Protein AF-A0A7Y5VZL4-F1 (afdb_monomer_lite)

Radius of gyration: 21.19 Å; chains: 1; bounding box: 60×30×50 Å

Foldseek 3Di:
DDLPDQAQEFEAEPVRDTDAAPGPNRHFNDKDKDFDPFAPQADFDDDPPDPDTDDPDCPVRVSNGADPQFQDDDDGRGYGYDYDADPDSPDGHMDMDTHHSVNVVVVQCPDPVRVVVVVVVVVVVVVVVVVVCVVCVVVVVVVVD

Secondary structure (DSSP, 8-state):
--TT---SEEEE-TTSPEEPPSSTTS-EEEEEEE--SPPTT---PPPSSSSS-S-S-HHHHHHHHS-TTB----SS-EEEEPPPP-S-TTS---EEEEEEHHHHHHHHHH-HHHHHHHHHHHHHHHHHHHHHHHHHHHHHHHHH-

Structure (mmCIF, N/CA/C/O backbone):
data_AF-A0A7Y5VZL4-F1
#
_entry.id   AF-A0A7Y5VZL4-F1
#
loop_
_atom_site.group_PDB
_atom_site.id
_atom_site.type_symbol
_atom_site.label_atom_id
_atom_site.label_alt_id
_atom_site.label_comp_id
_atom_site.label_asym_id
_atom_site.label_entity_id
_atom_site.label_seq_id
_atom_site.pdbx_PDB_ins_code
_atom_site.Cartn_x
_atom_site.Cartn_y
_atom_site.Cartn_z
_atom_site.occupancy
_atom_site.B_iso_or_equiv
_atom_site.auth_seq_id
_atom_site.auth_comp_id
_atom_site.auth_asym_id
_atom_site.auth_atom_id
_atom_site.pdbx_PDB_model_num
ATOM 1 N N . MET A 1 1 ? -5.003 12.007 5.500 1.00 47.72 1 MET A N 1
ATOM 2 C CA . MET A 1 1 ? -5.576 10.681 5.801 1.00 47.72 1 MET A CA 1
ATOM 3 C C . MET A 1 1 ? -6.209 10.769 7.179 1.00 47.72 1 MET A C 1
ATOM 5 O O . MET A 1 1 ? -5.536 11.248 8.086 1.00 47.72 1 MET A O 1
ATOM 9 N N . ASN A 1 2 ? -7.500 10.463 7.311 1.00 50.09 2 ASN A N 1
ATOM 10 C CA . ASN A 1 2 ? -8.162 10.429 8.618 1.00 50.09 2 ASN A CA 1
ATOM 11 C C . ASN A 1 2 ? -7.984 9.024 9.218 1.00 50.09 2 ASN A C 1
ATOM 13 O O . ASN A 1 2 ? -7.735 8.074 8.482 1.00 50.09 2 ASN A O 1
ATOM 17 N N . TRP A 1 3 ? -8.113 8.884 10.535 1.00 51.72 3 TRP A N 1
ATOM 18 C CA . TRP A 1 3 ? -8.022 7.585 11.218 1.00 51.72 3 TRP A CA 1
ATOM 19 C C . TRP A 1 3 ? -9.159 6.617 10.837 1.00 51.72 3 TRP A C 1
ATOM 21 O O . TRP A 1 3 ? -9.045 5.426 11.089 1.00 51.72 3 TRP A O 1
ATOM 31 N N . ASP A 1 4 ? -10.213 7.139 10.204 1.00 57.59 4 ASP A N 1
ATOM 32 C CA . ASP A 1 4 ? -11.385 6.424 9.680 1.00 57.59 4 ASP A CA 1
ATOM 33 C C . ASP A 1 4 ? -11.386 6.379 8.135 1.00 57.59 4 ASP A C 1
ATOM 35 O O . ASP A 1 4 ? -12.421 6.458 7.481 1.00 57.59 4 ASP A O 1
ATOM 39 N N . SER A 1 5 ? -10.206 6.405 7.504 1.00 62.94 5 SER A N 1
ATOM 40 C CA . SER A 1 5 ? -10.103 6.267 6.047 1.00 62.94 5 SER A CA 1
ATOM 41 C C . SER A 1 5 ? -10.056 4.774 5.673 1.00 62.94 5 SER A C 1
ATOM 43 O O . SER A 1 5 ? -9.081 4.128 6.059 1.00 62.94 5 SER A O 1
ATOM 45 N N . PRO A 1 6 ? -11.046 4.242 4.923 1.00 65.19 6 PRO A N 1
ATOM 46 C CA . PRO A 1 6 ? -11.209 2.811 4.610 1.00 65.19 6 PRO A CA 1
ATOM 47 C C . PRO A 1 6 ? -10.161 2.249 3.619 1.00 65.19 6 PRO A C 1
ATOM 49 O O . PRO A 1 6 ? -10.476 1.550 2.672 1.00 65.19 6 PRO A O 1
ATOM 52 N N . GLY A 1 7 ? -8.884 2.622 3.727 1.00 75.88 7 GLY A N 1
ATOM 53 C CA . GLY A 1 7 ? -7.949 2.416 2.618 1.00 75.88 7 GLY A CA 1
ATOM 54 C C . GLY A 1 7 ? -8.387 3.158 1.347 1.00 75.88 7 GLY A C 1
ATOM 55 O O . GLY A 1 7 ? -9.406 3.849 1.298 1.00 75.88 7 GLY A O 1
ATOM 56 N N . GLN A 1 8 ? -7.562 3.091 0.310 1.00 86.88 8 GLN A N 1
ATOM 57 C CA . GLN A 1 8 ? -7.904 3.662 -0.999 1.00 86.88 8 GLN A CA 1
ATOM 58 C C . GLN A 1 8 ? -7.535 2.724 -2.148 1.00 86.88 8 GLN A C 1
ATOM 60 O O . GLN A 1 8 ? -7.989 2.925 -3.273 1.00 86.88 8 GLN A O 1
ATOM 65 N N . PHE A 1 9 ? -6.733 1.693 -1.883 1.00 90.44 9 PHE A N 1
ATOM 66 C CA . PHE A 1 9 ? -6.213 0.812 -2.913 1.00 90.44 9 PHE A CA 1
ATOM 67 C C . PHE A 1 9 ? -6.919 -0.542 -2.883 1.00 90.44 9 PHE A C 1
ATOM 69 O O . PHE A 1 9 ? -6.780 -1.305 -1.925 1.00 90.44 9 PHE A O 1
ATOM 76 N N . GLY A 1 10 ? -7.646 -0.840 -3.958 1.00 92.69 10 GLY A N 1
ATOM 77 C CA . GLY A 1 10 ? -8.163 -2.175 -4.234 1.00 92.69 10 GLY A CA 1
ATOM 78 C C . GLY A 1 10 ? -7.082 -2.991 -4.931 1.00 92.69 10 GLY A C 1
ATOM 79 O O . GLY A 1 10 ? -6.597 -2.595 -5.991 1.00 92.69 10 GLY A O 1
ATOM 80 N N . LEU A 1 11 ? -6.672 -4.106 -4.335 1.00 92.69 11 LEU A N 1
ATOM 81 C CA . LEU A 1 11 ? -5.615 -4.950 -4.887 1.00 92.69 11 LEU A CA 1
ATOM 82 C C . LEU A 1 11 ? -6.231 -6.108 -5.663 1.00 92.69 11 LEU A C 1
ATOM 84 O O . LEU A 1 11 ? -7.130 -6.782 -5.159 1.00 92.69 11 LEU A O 1
ATOM 88 N N . LEU A 1 12 ? -5.733 -6.347 -6.872 1.00 92.75 12 LEU A N 1
ATOM 89 C CA . LEU A 1 12 ? -6.189 -7.417 -7.753 1.00 92.75 12 LEU A CA 1
ATOM 90 C C . LEU A 1 12 ? -5.008 -8.287 -8.182 1.00 92.75 12 LEU A C 1
ATOM 92 O O . LEU A 1 12 ? -3.900 -7.789 -8.380 1.00 92.75 12 LEU A O 1
ATOM 96 N N . ASP A 1 13 ? -5.251 -9.580 -8.358 1.00 90.00 13 ASP A N 1
ATOM 97 C CA . ASP A 1 13 ? -4.346 -10.462 -9.089 1.00 90.00 13 ASP A CA 1
ATOM 98 C C . ASP A 1 13 ? -4.559 -10.334 -10.616 1.00 90.00 13 ASP A C 1
ATOM 100 O O . ASP A 1 13 ? -5.517 -9.690 -11.056 1.00 90.00 13 ASP A O 1
ATOM 104 N N . PRO A 1 14 ? -3.716 -10.962 -11.460 1.00 86.81 14 PRO A N 1
ATOM 105 C CA . PRO A 1 14 ? -3.848 -10.856 -12.916 1.00 86.81 14 PRO A CA 1
ATOM 106 C C . PRO A 1 14 ? -5.144 -11.456 -13.486 1.00 86.81 14 PRO A C 1
ATOM 108 O O . PRO A 1 14 ? -5.487 -11.193 -14.635 1.00 86.81 14 PRO A O 1
ATOM 111 N N . ALA A 1 15 ? -5.867 -12.269 -12.709 1.00 90.00 15 ALA A N 1
ATOM 112 C CA . ALA A 1 15 ? -7.174 -12.810 -13.075 1.00 90.00 15 ALA A CA 1
ATOM 113 C C . ALA A 1 15 ? -8.336 -11.901 -12.623 1.00 90.00 15 ALA A C 1
ATOM 115 O O . ALA A 1 15 ? -9.499 -12.270 -12.792 1.00 90.00 15 ALA A O 1
ATOM 116 N N . GLY A 1 16 ? -8.041 -10.733 -12.040 1.00 89.69 16 GLY A N 1
ATOM 117 C CA . GLY A 1 16 ? -9.027 -9.791 -11.512 1.00 89.69 16 GLY A CA 1
ATOM 118 C C . GLY A 1 16 ? -9.610 -10.202 -10.158 1.00 89.69 16 GLY A C 1
ATOM 119 O O . GLY A 1 16 ? -10.637 -9.663 -9.747 1.00 89.69 16 GLY A O 1
ATOM 120 N N . ARG A 1 17 ? -9.003 -11.164 -9.451 1.00 93.19 17 ARG A N 1
ATOM 121 C CA . ARG A 1 17 ? -9.452 -11.563 -8.110 1.00 93.19 17 ARG A CA 1
ATOM 122 C C . ARG A 1 17 ? -8.872 -10.621 -7.068 1.00 93.19 17 ARG A C 1
ATOM 124 O O . ARG A 1 17 ? -7.691 -10.292 -7.117 1.00 93.19 17 ARG A O 1
ATOM 131 N N . SER A 1 18 ? -9.689 -10.242 -6.092 1.00 93.00 18 SER A N 1
ATOM 132 C CA . SER A 1 18 ? -9.249 -9.364 -5.011 1.00 93.00 18 SER A CA 1
ATOM 133 C C . SER A 1 18 ? -8.198 -10.029 -4.118 1.00 93.00 18 SER A C 1
ATOM 135 O O . SER A 1 18 ? -8.386 -11.148 -3.636 1.00 93.00 18 SER A O 1
ATOM 137 N N . LEU A 1 19 ? -7.112 -9.300 -3.870 1.00 93.19 19 LEU A N 1
ATOM 138 C CA . LEU A 1 19 ? -6.127 -9.576 -2.832 1.00 93.19 19 LEU A CA 1
ATOM 139 C C . LEU A 1 19 ? -6.501 -8.751 -1.596 1.00 93.19 19 LEU A C 1
ATOM 141 O O . LEU A 1 19 ? -6.726 -7.547 -1.692 1.00 93.19 19 LEU A O 1
ATOM 145 N N . GLN A 1 20 ? -6.598 -9.401 -0.439 1.00 94.12 20 GLN A N 1
ATOM 146 C CA . GLN A 1 20 ? -7.085 -8.762 0.783 1.00 94.12 20 GLN A CA 1
ATOM 147 C C . GLN A 1 20 ? -5.933 -8.124 1.565 1.00 94.12 20 GLN A C 1
ATOM 149 O O . GLN A 1 20 ? -4.954 -8.793 1.908 1.00 94.12 20 GLN A O 1
ATOM 154 N N . ALA A 1 21 ? -6.058 -6.834 1.867 1.00 93.62 21 ALA A N 1
ATOM 155 C CA . ALA A 1 21 ? -5.223 -6.169 2.861 1.00 93.62 21 ALA A CA 1
ATOM 156 C C . ALA A 1 21 ? -5.747 -6.427 4.284 1.00 93.62 21 ALA A C 1
ATOM 158 O O . ALA A 1 21 ? -6.908 -6.793 4.467 1.00 93.62 21 ALA A O 1
ATOM 159 N N . ALA A 1 22 ? -4.902 -6.209 5.296 1.00 92.50 22 ALA A N 1
ATOM 160 C CA . ALA A 1 22 ? -5.311 -6.243 6.700 1.00 92.50 22 ALA A CA 1
ATOM 161 C C . ALA A 1 22 ? -6.175 -5.007 7.030 1.00 92.50 22 ALA A C 1
ATOM 163 O O . ALA A 1 22 ? -5.679 -3.966 7.470 1.00 92.50 22 ALA A O 1
ATOM 164 N N . SER A 1 23 ? -7.456 -5.088 6.682 1.00 90.06 23 SER A N 1
ATOM 165 C CA . SER A 1 23 ? -8.461 -4.044 6.868 1.00 90.06 23 SER A CA 1
ATOM 166 C C . SER A 1 23 ? -9.859 -4.662 6.858 1.00 90.06 23 SER A C 1
ATOM 168 O O . SER A 1 23 ? -10.094 -5.662 6.177 1.00 90.06 23 SER A O 1
ATOM 170 N N . GLY A 1 24 ? -10.819 -4.033 7.541 1.00 86.69 24 GLY A N 1
ATOM 171 C CA . GLY A 1 24 ? -12.219 -4.477 7.559 1.00 86.69 24 GLY A CA 1
ATOM 172 C C . GLY A 1 24 ? -12.930 -4.427 6.197 1.00 86.69 24 GLY A C 1
ATOM 173 O O . GLY A 1 24 ? -13.911 -5.137 5.993 1.00 86.69 24 GLY A O 1
ATOM 174 N N . ASP A 1 25 ? -12.432 -3.619 5.263 1.00 88.38 25 ASP A N 1
ATOM 175 C CA . ASP A 1 25 ? -12.907 -3.495 3.874 1.00 88.38 25 ASP A CA 1
ATOM 176 C C . ASP A 1 25 ? -12.004 -4.210 2.851 1.00 88.38 25 ASP A C 1
ATOM 178 O O . ASP A 1 25 ? -12.280 -4.173 1.651 1.00 88.38 25 ASP A O 1
ATOM 182 N N . GLY A 1 26 ? -10.920 -4.847 3.306 1.00 92.31 26 GLY A N 1
ATOM 183 C CA . GLY A 1 26 ? -9.941 -5.514 2.448 1.00 92.31 26 GLY A CA 1
ATOM 184 C C . G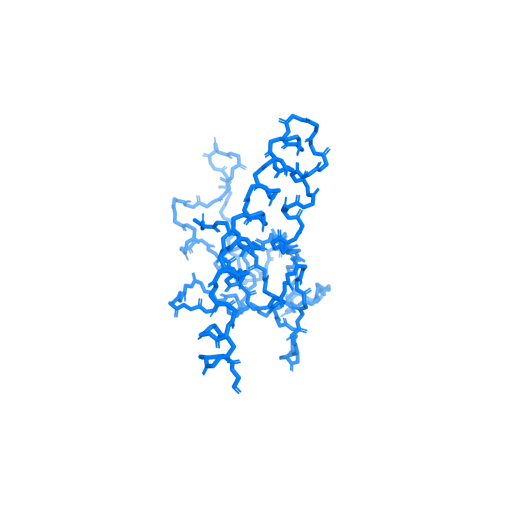LY A 1 26 ? -9.045 -4.580 1.625 1.00 92.31 26 GLY A C 1
ATOM 185 O O . GLY A 1 26 ? -8.243 -5.077 0.831 1.00 92.31 26 GLY A O 1
ATOM 186 N N . MET A 1 27 ? -9.142 -3.255 1.794 1.00 93.06 27 MET A N 1
ATOM 187 C CA . MET A 1 27 ? -8.377 -2.268 1.029 1.00 93.06 27 MET A CA 1
ATOM 188 C C . MET A 1 27 ? -7.057 -1.890 1.705 1.00 93.06 27 MET A C 1
ATOM 190 O O . MET A 1 27 ? -6.939 -1.808 2.929 1.00 93.06 27 MET A O 1
ATOM 194 N N . ALA A 1 28 ? -6.040 -1.615 0.888 1.00 92.81 28 ALA A N 1
ATOM 195 C CA . ALA A 1 28 ? -4.760 -1.121 1.374 1.00 92.81 28 ALA A CA 1
ATOM 196 C C . ALA A 1 28 ? -4.773 0.408 1.528 1.00 92.81 28 ALA A C 1
ATOM 198 O O . ALA A 1 28 ? -5.407 1.140 0.757 1.00 92.81 28 ALA A O 1
ATOM 199 N N . VAL A 1 29 ? -4.026 0.901 2.518 1.00 91.50 29 VAL A N 1
ATOM 200 C CA . VAL A 1 29 ? -3.769 2.338 2.727 1.00 91.50 29 VAL A CA 1
ATOM 201 C C . VAL A 1 29 ? -2.481 2.793 2.048 1.00 91.50 29 VAL A C 1
ATOM 203 O O . VAL A 1 29 ? -2.319 3.976 1.762 1.00 91.50 29 VAL A O 1
ATOM 206 N N . ALA A 1 30 ? -1.566 1.859 1.781 1.00 90.44 30 ALA A N 1
ATOM 207 C CA . ALA A 1 30 ? -0.329 2.111 1.060 1.00 90.44 30 ALA A CA 1
ATOM 208 C C . ALA A 1 30 ? 0.147 0.850 0.333 1.00 90.44 30 ALA A C 1
ATOM 210 O O . ALA A 1 30 ? -0.098 -0.275 0.774 1.00 90.44 30 ALA A O 1
ATOM 211 N N . ILE A 1 31 ? 0.877 1.063 -0.759 1.00 89.88 31 ILE A N 1
ATOM 212 C CA . ILE A 1 31 ? 1.572 0.022 -1.515 1.00 89.88 31 ILE A CA 1
ATOM 213 C C . ILE A 1 31 ? 3.022 0.458 -1.665 1.00 89.88 31 ILE A C 1
ATOM 215 O O . ILE A 1 31 ? 3.303 1.618 -1.971 1.00 89.88 31 ILE A O 1
ATOM 219 N N . VAL A 1 32 ? 3.938 -0.474 -1.439 1.00 90.56 32 VAL A N 1
ATOM 220 C CA . VAL A 1 32 ? 5.372 -0.284 -1.626 1.00 90.56 32 VAL A CA 1
ATOM 221 C C . VAL A 1 32 ? 5.808 -1.166 -2.783 1.00 90.56 32 VAL A C 1
ATOM 223 O O . VAL A 1 32 ? 5.690 -2.388 -2.711 1.00 90.56 32 VAL A O 1
ATOM 226 N N . PHE A 1 33 ? 6.325 -0.536 -3.833 1.00 88.69 33 PHE A N 1
ATOM 227 C CA . PHE A 1 33 ? 6.883 -1.222 -4.991 1.00 88.69 33 PHE A CA 1
ATOM 228 C C . PHE A 1 33 ? 8.404 -1.335 -4.865 1.00 88.69 33 PHE A C 1
ATOM 230 O O . PHE A 1 33 ? 9.075 -0.389 -4.450 1.00 88.69 33 PHE A O 1
ATOM 237 N N . SER A 1 34 ? 8.942 -2.483 -5.261 1.00 88.38 34 SER A N 1
ATOM 238 C CA . SER A 1 34 ? 10.362 -2.704 -5.508 1.00 88.38 34 SER A CA 1
ATOM 239 C C . SER A 1 34 ? 10.529 -2.977 -7.000 1.00 88.38 34 SER A C 1
ATOM 241 O O . SER A 1 34 ? 10.241 -4.098 -7.431 1.00 88.38 34 SER A O 1
ATOM 243 N N . PRO A 1 35 ? 10.988 -1.980 -7.776 1.00 87.00 35 PRO A N 1
ATOM 244 C CA . PRO A 1 35 ? 11.189 -2.148 -9.202 1.00 87.00 35 PRO A CA 1
ATOM 245 C C . PRO A 1 35 ? 12.156 -3.285 -9.527 1.00 87.00 35 PRO A C 1
ATOM 247 O O . PRO A 1 35 ? 13.225 -3.381 -8.910 1.00 87.00 35 PRO A O 1
ATOM 250 N N . GLY A 1 36 ? 11.822 -4.097 -10.526 1.00 84.06 36 GLY A N 1
ATOM 251 C CA . GLY A 1 36 ? 12.744 -5.076 -11.096 1.00 84.06 36 GLY A CA 1
ATOM 252 C C . GLY A 1 36 ? 13.862 -4.423 -11.928 1.00 84.06 36 GLY A C 1
ATOM 253 O O . GLY A 1 36 ? 13.967 -3.184 -12.007 1.00 84.06 36 GLY A O 1
ATOM 254 N N . PRO A 1 37 ? 14.734 -5.227 -12.569 1.00 85.56 37 PRO A N 1
ATOM 255 C CA . PRO A 1 37 ? 15.629 -4.741 -13.618 1.00 85.56 37 PRO A CA 1
ATOM 256 C C . PRO A 1 37 ? 14.862 -3.951 -14.695 1.00 85.56 37 PRO A C 1
ATOM 258 O O . PRO A 1 37 ? 13.724 -4.307 -15.007 1.00 85.56 37 PRO A O 1
ATOM 261 N N . PRO A 1 38 ? 15.451 -2.881 -15.263 1.00 86.00 38 PRO A N 1
ATOM 262 C CA . PRO A 1 38 ? 14.765 -2.066 -16.257 1.00 86.00 38 PRO A CA 1
ATOM 263 C C . PRO A 1 38 ? 14.422 -2.888 -17.500 1.00 86.00 38 PRO A C 1
ATOM 265 O O . PRO A 1 38 ? 15.289 -3.537 -18.084 1.00 86.00 38 PRO A O 1
ATOM 268 N N . ARG A 1 39 ? 13.159 -2.813 -17.917 1.00 84.81 39 ARG A N 1
ATOM 269 C CA . ARG A 1 39 ? 12.673 -3.415 -19.165 1.00 84.81 39 ARG A CA 1
ATOM 270 C C . ARG A 1 39 ? 13.086 -2.585 -20.381 1.00 84.81 39 ARG A C 1
ATOM 272 O O . ARG A 1 39 ? 13.450 -1.420 -20.252 1.00 84.81 39 ARG A O 1
ATOM 279 N N . SER A 1 40 ? 12.963 -3.150 -21.581 1.00 83.81 40 SER A N 1
ATOM 280 C CA . SER A 1 40 ? 13.319 -2.478 -22.845 1.00 83.81 40 SER A CA 1
ATOM 281 C C . SER A 1 40 ? 12.629 -1.115 -23.043 1.00 83.81 40 SER A C 1
ATOM 283 O O . SER A 1 40 ? 13.219 -0.199 -23.614 1.00 83.81 40 SER A O 1
ATOM 285 N N . SER A 1 41 ? 11.408 -0.947 -22.524 1.00 82.19 41 SER A N 1
ATOM 286 C CA . SER A 1 41 ? 10.651 0.312 -22.550 1.00 82.19 41 SER A CA 1
ATOM 287 C C . SER A 1 41 ? 11.014 1.298 -21.429 1.00 82.19 41 SER A C 1
ATOM 289 O O . SER A 1 41 ? 10.547 2.437 -21.439 1.00 82.19 41 SER A O 1
ATOM 291 N N . GLN A 1 42 ? 11.813 0.881 -20.444 1.00 87.88 42 GLN A N 1
ATOM 292 C CA . GLN A 1 42 ? 12.147 1.649 -19.248 1.00 87.88 42 GLN A CA 1
ATOM 293 C C . GLN A 1 42 ? 13.569 2.215 -19.339 1.00 87.88 42 GLN A C 1
ATOM 295 O O . GLN A 1 42 ? 14.565 1.509 -19.205 1.00 87.88 42 GLN A O 1
ATOM 300 N N . ILE A 1 43 ? 13.671 3.532 -19.506 1.00 86.50 43 ILE A N 1
ATOM 301 C CA . ILE A 1 43 ? 14.949 4.250 -19.497 1.00 86.50 43 ILE A CA 1
ATOM 302 C C . ILE A 1 43 ? 15.113 4.935 -18.143 1.00 86.50 43 ILE A C 1
ATOM 304 O O . ILE A 1 43 ? 14.427 5.913 -17.863 1.00 86.50 43 ILE A O 1
ATOM 308 N N . ARG A 1 44 ? 16.041 4.446 -17.315 1.00 84.44 44 ARG A N 1
ATOM 309 C CA . ARG A 1 44 ? 16.367 5.034 -16.006 1.00 84.44 44 ARG A CA 1
ATOM 310 C C . ARG A 1 44 ? 17.608 5.931 -16.147 1.00 84.44 44 ARG A C 1
ATOM 312 O O . ARG A 1 44 ? 18.701 5.397 -16.348 1.00 84.44 44 ARG A O 1
ATOM 319 N N . PRO A 1 45 ? 17.479 7.274 -16.102 1.00 71.12 45 PRO A N 1
ATOM 320 C CA . PRO A 1 45 ? 18.617 8.169 -16.289 1.00 71.12 45 PRO A CA 1
ATOM 321 C C . PRO A 1 45 ? 19.663 7.967 -15.184 1.00 71.12 45 PRO A C 1
ATOM 323 O O . PRO A 1 45 ? 19.283 7.811 -14.025 1.00 71.12 45 PRO A O 1
ATOM 326 N N . PRO A 1 46 ? 20.970 8.012 -15.492 1.00 65.94 46 PRO A N 1
ATOM 327 C CA . PRO A 1 46 ? 22.009 7.919 -14.471 1.00 65.94 46 PRO A CA 1
ATOM 328 C C . PRO A 1 46 ? 21.934 9.107 -13.500 1.00 65.94 46 PRO A C 1
ATOM 330 O O . PRO A 1 46 ? 21.656 10.239 -13.909 1.00 65.94 46 PRO A O 1
ATOM 333 N N . THR A 1 47 ? 22.219 8.871 -12.216 1.00 65.62 47 THR A N 1
ATOM 334 C CA . THR A 1 47 ? 22.252 9.934 -11.205 1.00 65.62 47 THR A CA 1
ATOM 335 C C . THR A 1 47 ? 23.352 10.949 -11.526 1.00 65.62 47 THR A C 1
ATOM 337 O O . THR A 1 47 ? 24.528 10.609 -11.652 1.00 65.62 47 THR A O 1
ATOM 340 N N . ARG A 1 48 ? 22.996 12.235 -11.633 1.00 59.88 48 ARG A N 1
ATOM 341 C CA . ARG A 1 48 ? 23.970 13.337 -11.699 1.00 59.88 48 ARG A CA 1
ATOM 342 C C . ARG A 1 48 ? 24.072 13.999 -10.327 1.00 59.88 48 ARG A C 1
ATOM 344 O O . ARG A 1 48 ? 23.475 15.041 -10.093 1.00 59.88 48 ARG A O 1
ATOM 351 N N . GLY A 1 49 ? 24.811 13.372 -9.412 1.00 65.69 49 GLY A N 1
ATOM 352 C CA . GLY A 1 49 ? 25.122 13.954 -8.097 1.00 65.69 49 GLY A CA 1
ATOM 353 C C . GLY A 1 49 ? 24.021 13.852 -7.033 1.00 65.69 49 GLY A C 1
ATOM 354 O O . GLY A 1 49 ? 24.185 14.412 -5.953 1.00 65.69 49 GLY A O 1
ATOM 355 N N . THR A 1 50 ? 22.932 13.127 -7.297 1.00 66.62 50 THR A N 1
ATOM 356 C CA . THR A 1 50 ? 21.871 12.802 -6.327 1.00 66.62 50 THR A CA 1
ATOM 357 C C . THR A 1 50 ? 21.869 11.308 -6.004 1.00 66.62 50 THR A C 1
ATOM 359 O O . THR A 1 50 ? 22.329 10.492 -6.799 1.00 66.62 50 THR A O 1
ATOM 362 N N . SER A 1 51 ? 21.345 10.926 -4.838 1.00 69.62 51 SER A N 1
ATOM 363 C CA . SER A 1 51 ? 21.208 9.509 -4.456 1.00 69.62 51 SER A CA 1
ATOM 364 C C . SER A 1 51 ? 20.058 8.794 -5.176 1.00 69.62 51 SER A C 1
ATOM 366 O O . SER A 1 51 ? 20.054 7.569 -5.231 1.00 69.62 51 SER A O 1
ATOM 368 N N . CYS A 1 52 ? 19.109 9.547 -5.740 1.00 69.56 52 CYS A N 1
ATOM 369 C CA . CYS A 1 52 ? 17.945 9.021 -6.450 1.00 69.56 52 CYS A CA 1
ATOM 370 C C . CYS A 1 52 ? 17.934 9.513 -7.901 1.00 69.56 52 CYS A C 1
ATOM 372 O O . CYS A 1 52 ? 18.238 10.681 -8.167 1.00 69.56 52 CYS A O 1
ATOM 374 N N . THR A 1 53 ? 17.587 8.620 -8.826 1.00 76.56 53 THR A N 1
ATOM 375 C CA . THR A 1 53 ? 17.305 8.923 -10.233 1.00 76.56 53 THR A CA 1
ATOM 376 C C . THR A 1 53 ? 15.850 9.392 -10.386 1.00 76.56 53 THR A C 1
ATOM 378 O O . THR A 1 53 ? 14.999 9.006 -9.587 1.00 76.56 53 THR A O 1
ATOM 381 N N . GLY A 1 54 ? 15.552 10.192 -11.415 1.00 76.75 54 GLY A N 1
ATOM 382 C CA . GLY A 1 54 ? 14.219 10.771 -11.647 1.00 76.75 54 GLY A CA 1
ATOM 383 C C . GLY A 1 54 ? 14.208 12.300 -11.596 1.00 76.75 54 GLY A C 1
ATOM 384 O O . GLY A 1 54 ? 15.217 12.935 -11.282 1.00 76.75 54 GLY A O 1
ATOM 385 N N . SER A 1 55 ? 13.073 12.873 -11.970 1.00 79.38 55 SER A N 1
ATOM 386 C CA . SER A 1 55 ? 12.743 14.294 -11.909 1.00 79.38 55 SER A CA 1
ATOM 387 C C . SER A 1 55 ? 12.026 14.646 -10.594 1.00 79.38 55 SER A C 1
ATOM 389 O O . SER A 1 55 ? 11.899 13.827 -9.684 1.00 79.38 55 SER A O 1
ATOM 391 N N . ASP A 1 56 ? 11.548 15.882 -10.479 1.00 82.25 56 ASP A N 1
ATOM 392 C CA . ASP A 1 56 ? 10.661 16.336 -9.404 1.00 82.25 56 ASP A CA 1
ATOM 393 C C . ASP A 1 56 ? 9.191 15.905 -9.603 1.00 82.25 56 ASP A C 1
ATOM 395 O O . ASP A 1 56 ? 8.343 16.180 -8.751 1.00 82.25 56 ASP A O 1
ATOM 399 N N . SER A 1 57 ? 8.879 15.194 -10.694 1.00 82.75 57 SER A N 1
ATOM 400 C CA . SER A 1 57 ? 7.537 14.724 -11.033 1.00 82.75 57 SER A CA 1
ATOM 401 C C . SER A 1 57 ? 7.447 13.198 -11.064 1.00 82.75 57 SER A C 1
ATOM 403 O O . SER A 1 57 ? 7.642 12.553 -12.095 1.00 82.75 57 SER A O 1
ATOM 405 N N . ALA A 1 58 ? 7.012 12.610 -9.945 1.00 78.81 58 ALA A N 1
ATOM 406 C CA . ALA A 1 58 ? 6.774 11.167 -9.849 1.00 78.81 58 ALA A CA 1
ATOM 407 C C . ALA A 1 58 ? 5.809 10.646 -10.931 1.00 78.81 58 ALA A C 1
ATOM 409 O O . ALA A 1 58 ? 5.983 9.543 -11.443 1.00 78.81 58 ALA A O 1
ATOM 410 N N . ALA A 1 59 ? 4.806 11.446 -11.310 1.00 80.75 59 ALA A N 1
ATOM 411 C CA . ALA A 1 59 ? 3.853 11.079 -12.353 1.00 80.75 59 ALA A CA 1
ATOM 412 C C . ALA A 1 59 ? 4.507 10.976 -13.742 1.00 80.75 59 ALA A C 1
ATOM 414 O O . ALA A 1 59 ? 4.128 10.100 -14.519 1.00 80.75 59 ALA A O 1
ATOM 415 N N . ALA A 1 60 ? 5.480 11.843 -14.045 1.00 82.56 60 ALA A N 1
ATOM 416 C CA . ALA A 1 60 ? 6.237 11.787 -15.294 1.00 82.56 60 ALA A CA 1
ATOM 417 C C . ALA A 1 60 ? 7.227 10.613 -15.296 1.00 82.56 60 ALA A C 1
ATOM 419 O O . ALA A 1 60 ? 7.396 9.943 -16.313 1.00 82.56 60 ALA A O 1
ATOM 420 N N . ASP A 1 61 ? 7.829 10.324 -14.143 1.00 84.12 61 ASP A N 1
ATOM 421 C CA . ASP A 1 61 ? 8.870 9.307 -14.037 1.00 84.12 61 ASP A CA 1
ATOM 422 C C . ASP A 1 61 ? 8.342 7.880 -13.924 1.00 84.12 61 ASP A C 1
ATOM 424 O O . ASP A 1 61 ? 9.054 6.946 -14.278 1.00 84.12 61 ASP A O 1
ATOM 428 N N . LEU A 1 62 ? 7.105 7.682 -13.458 1.00 84.56 62 LEU A N 1
ATOM 429 C CA . LEU A 1 62 ? 6.603 6.365 -13.053 1.00 84.56 62 LEU A CA 1
ATOM 430 C C . LEU A 1 62 ? 6.804 5.280 -14.121 1.00 84.56 62 LEU A C 1
ATOM 432 O O . LEU A 1 62 ? 7.221 4.175 -13.800 1.00 84.56 62 LEU A O 1
ATOM 436 N N . SER A 1 63 ? 6.554 5.603 -15.395 1.00 86.81 63 SER A N 1
ATOM 437 C CA . SER A 1 63 ? 6.691 4.650 -16.510 1.00 86.81 63 SER A CA 1
ATOM 438 C C . SER A 1 63 ? 8.132 4.215 -16.804 1.00 86.81 63 SER A C 1
ATOM 440 O O . SER A 1 63 ? 8.341 3.206 -17.470 1.00 86.81 63 SER A O 1
ATOM 442 N N . HIS A 1 64 ? 9.125 4.950 -16.298 1.00 87.62 64 HIS A N 1
ATOM 443 C CA . HIS A 1 64 ? 10.539 4.595 -16.389 1.00 87.62 64 HIS A CA 1
ATOM 444 C C . HIS A 1 64 ? 10.982 3.627 -15.282 1.00 87.62 64 HIS A C 1
ATOM 446 O O . HIS A 1 64 ? 12.047 3.016 -15.396 1.00 87.62 64 HIS A O 1
ATOM 452 N N . TYR A 1 65 ? 10.186 3.481 -14.219 1.00 87.25 65 TYR A N 1
ATOM 453 C CA . TYR A 1 65 ? 10.535 2.665 -13.056 1.00 87.25 65 TYR A CA 1
ATOM 454 C C . TYR A 1 65 ? 9.596 1.492 -12.838 1.00 87.25 65 TYR A C 1
ATOM 456 O O . TYR A 1 65 ? 10.096 0.435 -12.483 1.00 87.25 65 TYR A O 1
ATOM 464 N N . LEU A 1 66 ? 8.291 1.670 -13.050 1.00 87.75 66 LEU A N 1
ATOM 465 C CA . LEU A 1 66 ? 7.290 0.651 -12.767 1.00 87.75 66 LEU A CA 1
ATOM 466 C C . LEU A 1 66 ? 6.704 0.021 -14.029 1.00 87.75 66 LEU A C 1
ATOM 468 O O . LEU A 1 66 ? 6.629 0.646 -15.095 1.00 87.75 66 LEU A O 1
ATOM 472 N N . ASP A 1 67 ? 6.254 -1.214 -13.878 1.00 86.06 67 ASP A N 1
ATOM 473 C CA . ASP A 1 67 ? 5.479 -1.951 -14.856 1.00 86.06 67 ASP A CA 1
ATOM 474 C C . ASP A 1 67 ? 4.144 -1.248 -15.181 1.00 86.06 67 ASP A C 1
ATOM 476 O O . ASP A 1 67 ? 3.584 -0.477 -14.386 1.00 86.06 67 ASP A O 1
ATOM 480 N N . PRO A 1 68 ? 3.599 -1.458 -16.392 1.00 77.75 68 PRO A N 1
ATOM 481 C CA . PRO A 1 68 ? 2.276 -0.956 -16.739 1.00 77.75 68 PRO A CA 1
ATOM 482 C C . PRO A 1 68 ? 1.183 -1.657 -15.911 1.00 77.75 68 PRO A C 1
ATOM 484 O O . PRO A 1 68 ? 1.332 -2.800 -15.495 1.00 77.75 68 PRO A O 1
ATOM 487 N N . GLY A 1 69 ? 0.038 -0.990 -15.727 1.00 72.62 69 GLY A N 1
ATOM 488 C CA . GLY A 1 69 ? -1.119 -1.562 -15.015 1.00 72.62 69 GLY A CA 1
ATOM 489 C C . GLY A 1 69 ? -1.350 -1.018 -13.602 1.00 72.62 69 GLY A C 1
ATOM 490 O O . GLY A 1 69 ? -2.303 -1.419 -12.938 1.00 72.62 69 GLY A O 1
ATOM 491 N N . HIS A 1 70 ? -0.537 -0.062 -13.152 1.00 76.50 70 HIS A N 1
ATOM 492 C CA . HIS A 1 70 ? -0.783 0.674 -11.913 1.00 76.50 70 HIS A CA 1
ATOM 493 C C . HIS A 1 70 ? -1.579 1.955 -12.205 1.00 76.50 70 HIS A C 1
ATOM 495 O O . HIS A 1 70 ? -1.090 2.860 -12.891 1.00 76.50 70 HIS A O 1
ATOM 501 N N . ALA A 1 71 ? -2.822 2.031 -11.717 1.00 68.94 71 ALA A N 1
ATOM 502 C CA . ALA A 1 71 ? -3.642 3.233 -11.823 1.00 68.94 71 ALA A CA 1
ATOM 503 C C . ALA A 1 71 ? -2.988 4.396 -11.055 1.00 68.94 71 ALA A C 1
ATOM 505 O O . ALA A 1 71 ? -2.543 4.246 -9.920 1.00 68.94 71 ALA A O 1
ATOM 506 N N . ARG A 1 72 ? -2.890 5.562 -11.707 1.00 65.56 72 ARG A N 1
ATOM 507 C CA . ARG A 1 72 ? -1.985 6.655 -11.291 1.00 65.56 72 ARG A CA 1
ATOM 508 C C . ARG A 1 72 ? -2.673 7.776 -10.512 1.00 65.56 72 ARG A C 1
ATOM 510 O O . ARG A 1 72 ? -2.007 8.530 -9.814 1.00 65.56 72 ARG A O 1
ATOM 517 N N . ALA A 1 73 ? -3.988 7.900 -10.662 1.00 65.75 73 ALA A N 1
ATOM 518 C CA . ALA A 1 73 ? -4.837 8.854 -9.960 1.00 65.75 73 ALA A CA 1
ATOM 519 C C . ALA A 1 73 ? -6.310 8.491 -10.193 1.00 65.75 73 ALA A C 1
ATOM 521 O O . ALA A 1 73 ? -6.656 7.940 -11.238 1.00 65.75 73 ALA A O 1
ATOM 522 N N . GLY A 1 74 ? -7.177 8.847 -9.248 1.00 64.06 74 GLY A N 1
ATOM 523 C CA . GLY A 1 74 ? -8.621 8.690 -9.377 1.00 64.06 74 GLY A CA 1
ATOM 524 C C . GLY A 1 74 ? -9.358 9.289 -8.184 1.00 64.06 74 GLY A C 1
ATOM 525 O O . GLY A 1 74 ? -8.817 9.369 -7.081 1.00 64.06 74 GLY A O 1
ATOM 526 N N . SER A 1 75 ? -10.597 9.725 -8.406 1.00 65.88 75 SER A N 1
ATOM 527 C CA . SER A 1 75 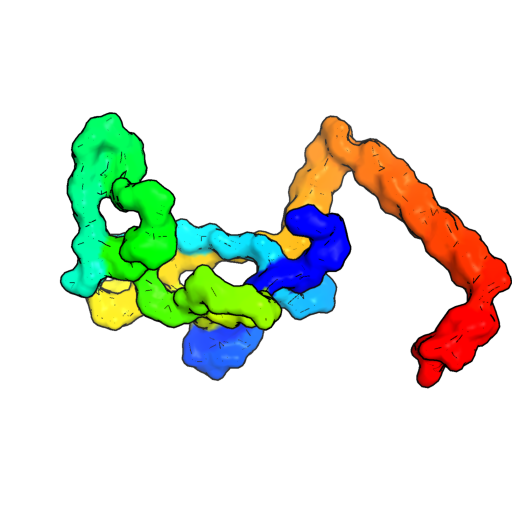? -11.532 10.045 -7.327 1.00 65.88 75 SER A CA 1
ATOM 528 C C . SER A 1 75 ? -12.282 8.767 -6.949 1.00 65.88 75 SER A C 1
ATOM 530 O O . SER A 1 75 ? -13.255 8.408 -7.607 1.00 65.88 75 SER A O 1
ATOM 532 N N . GLY A 1 76 ? -11.800 8.051 -5.935 1.00 77.69 76 GLY A N 1
ATOM 533 C CA . GLY A 1 76 ? -12.394 6.792 -5.481 1.00 77.69 76 GLY A CA 1
ATOM 534 C C . GLY A 1 76 ? -11.344 5.724 -5.205 1.00 77.69 76 GLY A C 1
ATOM 535 O O . GLY A 1 76 ? -10.177 6.047 -4.964 1.00 77.69 76 GLY A O 1
ATOM 536 N N . VAL A 1 77 ? -11.783 4.464 -5.234 1.00 86.38 77 VAL A N 1
ATOM 537 C CA . VAL A 1 77 ? -10.899 3.300 -5.115 1.00 86.38 77 VAL A CA 1
ATOM 538 C C . VAL A 1 77 ? -9.939 3.277 -6.301 1.00 86.38 77 VAL A C 1
ATOM 540 O O . VAL A 1 77 ? -10.350 3.409 -7.453 1.00 86.38 77 VAL A O 1
ATOM 543 N N . ILE A 1 78 ? -8.654 3.130 -6.006 1.00 88.06 78 ILE A N 1
ATOM 544 C CA . ILE A 1 78 ? -7.589 2.999 -6.992 1.00 88.06 78 ILE A CA 1
ATOM 545 C C . ILE A 1 78 ? -7.284 1.511 -7.117 1.00 88.06 78 ILE A C 1
ATOM 547 O O . ILE A 1 78 ? -6.723 0.907 -6.203 1.00 88.06 78 ILE A O 1
ATOM 551 N N . GLU A 1 79 ? -7.674 0.915 -8.238 1.00 89.62 79 GLU A N 1
ATOM 552 C CA . GLU A 1 79 ? -7.389 -0.492 -8.508 1.00 89.62 79 GLU A CA 1
ATOM 553 C C . GLU A 1 79 ? -5.943 -0.671 -8.965 1.00 89.62 79 GLU A C 1
ATOM 555 O O . GLU A 1 79 ? -5.464 -0.010 -9.891 1.00 89.62 79 GLU A O 1
ATOM 560 N N . ILE A 1 80 ? -5.243 -1.585 -8.303 1.00 88.88 80 ILE A N 1
ATOM 561 C CA . ILE A 1 80 ? -3.856 -1.921 -8.586 1.00 88.88 80 ILE A CA 1
ATOM 562 C C . ILE A 1 80 ? -3.789 -3.414 -8.870 1.00 88.88 80 ILE A C 1
ATOM 564 O O . ILE A 1 80 ? -4.025 -4.241 -7.989 1.00 88.88 80 ILE A O 1
ATOM 568 N N . THR A 1 81 ? -3.450 -3.754 -10.113 1.00 89.62 81 THR A N 1
ATOM 569 C CA . THR A 1 81 ? -3.200 -5.145 -10.500 1.00 89.62 81 THR A CA 1
ATOM 570 C C . THR A 1 81 ? -1.753 -5.495 -10.184 1.00 89.62 81 THR A C 1
ATOM 572 O O . THR A 1 81 ? -0.826 -4.869 -10.705 1.00 89.62 81 THR A O 1
ATOM 575 N N . LEU A 1 82 ? -1.564 -6.480 -9.312 1.00 87.31 82 LEU A N 1
ATOM 576 C CA . LEU A 1 82 ? -0.259 -6.975 -8.902 1.00 87.31 82 LEU A CA 1
ATOM 577 C C . LEU A 1 82 ? 0.053 -8.258 -9.657 1.00 87.31 82 LEU A C 1
ATOM 579 O O . LEU A 1 82 ? -0.698 -9.232 -9.608 1.00 87.31 82 LEU A O 1
ATOM 583 N N . HIS A 1 83 ? 1.185 -8.251 -10.345 1.00 83.88 83 HIS A N 1
ATOM 584 C CA . HIS A 1 83 ? 1.682 -9.414 -11.054 1.00 83.88 83 HIS A CA 1
ATOM 585 C C . HIS A 1 83 ? 2.732 -10.113 -10.188 1.00 83.88 83 HIS A C 1
ATOM 587 O O . HIS A 1 83 ? 3.518 -9.440 -9.519 1.00 83.88 83 HIS A O 1
ATOM 593 N N . PRO A 1 84 ? 2.761 -11.454 -10.160 1.00 77.19 84 PRO A N 1
ATOM 594 C CA . PRO A 1 84 ? 3.9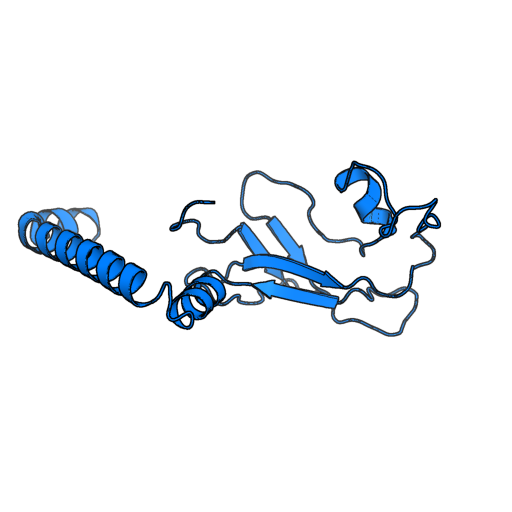04 -12.151 -9.597 1.00 77.19 84 PRO A CA 1
ATOM 595 C C . PRO A 1 84 ? 5.145 -11.790 -10.419 1.00 77.19 84 PRO A C 1
ATOM 597 O O . PRO A 1 84 ? 5.078 -11.790 -11.647 1.00 77.19 84 PRO A O 1
ATOM 600 N N . ALA A 1 85 ? 6.267 -11.504 -9.756 1.00 71.31 85 ALA A N 1
ATOM 601 C CA . ALA A 1 85 ? 7.509 -11.258 -10.475 1.00 71.31 85 ALA A CA 1
ATOM 602 C C . ALA A 1 85 ? 7.917 -12.515 -11.247 1.00 71.31 85 ALA A C 1
ATOM 604 O O . ALA A 1 85 ? 7.968 -13.621 -10.698 1.00 71.31 85 ALA A O 1
ATOM 605 N N . THR A 1 86 ? 8.213 -12.325 -12.524 1.00 71.06 86 THR A N 1
ATOM 606 C CA . THR A 1 86 ? 8.703 -13.375 -13.415 1.00 71.06 86 THR A CA 1
ATOM 607 C C . THR A 1 86 ? 10.123 -13.047 -13.875 1.00 71.06 86 THR A C 1
ATOM 609 O O . THR A 1 86 ? 10.574 -11.908 -13.768 1.00 71.06 86 THR A O 1
ATOM 612 N N . LEU A 1 87 ? 10.853 -14.063 -14.343 1.00 65.69 87 LEU A N 1
ATOM 613 C CA . LEU A 1 87 ? 12.200 -13.897 -14.906 1.00 65.69 87 LEU A CA 1
ATOM 614 C C . LEU A 1 87 ? 12.179 -13.678 -16.428 1.00 65.69 87 LEU A C 1
ATOM 616 O O . LEU A 1 87 ? 13.240 -13.614 -17.043 1.00 65.69 87 LEU A O 1
ATOM 620 N N . ASP A 1 88 ? 10.993 -13.588 -17.031 1.00 72.31 88 ASP A N 1
ATOM 621 C CA . ASP A 1 88 ? 10.836 -13.368 -18.464 1.00 72.31 88 ASP A CA 1
ATOM 622 C C . ASP A 1 88 ? 10.908 -11.861 -18.753 1.00 72.31 88 ASP A C 1
ATOM 624 O O . ASP A 1 88 ? 10.119 -11.091 -18.211 1.00 72.31 88 ASP A O 1
ATOM 628 N N . ASP A 1 89 ? 11.821 -11.432 -19.632 1.00 66.94 89 ASP A N 1
ATOM 629 C CA . ASP A 1 89 ? 12.084 -10.004 -19.925 1.00 66.94 89 ASP A CA 1
ATOM 630 C C . ASP A 1 89 ? 10.842 -9.210 -20.391 1.00 66.94 89 ASP A C 1
ATOM 632 O O . ASP A 1 89 ? 10.754 -7.988 -20.225 1.00 66.94 89 ASP A O 1
ATOM 636 N N . GLU A 1 90 ? 9.863 -9.902 -20.977 1.00 73.38 90 GLU A N 1
ATOM 637 C CA . GLU A 1 90 ? 8.624 -9.305 -21.487 1.00 73.38 90 GLU A CA 1
ATOM 638 C C . GLU A 1 90 ? 7.475 -9.301 -20.471 1.00 73.38 90 GLU A C 1
ATOM 640 O O . GLU A 1 90 ? 6.449 -8.648 -20.692 1.00 73.38 90 GLU A O 1
ATOM 645 N N . ALA A 1 91 ? 7.627 -9.999 -19.349 1.00 80.50 91 ALA A N 1
ATOM 646 C CA . ALA A 1 91 ? 6.606 -10.083 -18.323 1.00 80.50 91 ALA A CA 1
ATOM 647 C C . ALA A 1 91 ? 6.889 -9.102 -17.171 1.00 80.50 91 ALA A C 1
ATOM 649 O O . ALA A 1 91 ? 8.019 -8.640 -16.998 1.00 80.50 91 ALA A O 1
ATOM 650 N N . PRO A 1 92 ? 5.855 -8.727 -16.397 1.00 83.75 92 PRO A N 1
ATOM 651 C CA . PRO A 1 92 ? 6.043 -7.886 -15.226 1.00 83.75 92 PRO A CA 1
ATOM 652 C C . PRO A 1 92 ? 7.049 -8.504 -14.248 1.00 83.75 92 PRO A C 1
ATOM 654 O O . PRO A 1 92 ? 6.999 -9.705 -13.944 1.00 83.75 92 PRO A O 1
ATOM 657 N N . ASN A 1 93 ? 7.971 -7.677 -13.771 1.00 87.00 93 ASN A N 1
ATOM 658 C CA . ASN A 1 93 ? 9.066 -8.068 -12.891 1.00 87.00 93 ASN A CA 1
ATOM 659 C C . ASN A 1 93 ? 9.135 -7.229 -11.606 1.00 87.00 93 ASN A C 1
ATOM 661 O O . ASN A 1 93 ? 9.998 -7.478 -10.760 1.00 87.00 93 ASN A O 1
ATOM 665 N N . ASP A 1 94 ? 8.211 -6.285 -11.428 1.00 87.88 94 ASP A N 1
ATOM 666 C CA . ASP A 1 94 ? 8.085 -5.530 -10.193 1.00 87.88 94 ASP A CA 1
ATOM 667 C C . ASP A 1 94 ? 7.501 -6.376 -9.062 1.00 87.88 94 ASP A C 1
ATOM 669 O O . ASP A 1 94 ? 6.523 -7.111 -9.214 1.00 87.88 94 ASP A O 1
ATOM 673 N N . LEU A 1 95 ? 8.085 -6.216 -7.876 1.00 88.81 95 LEU A N 1
ATOM 674 C CA . LEU A 1 95 ? 7.529 -6.747 -6.640 1.00 88.81 95 LEU A CA 1
ATOM 675 C C . LEU A 1 95 ? 6.744 -5.657 -5.924 1.00 88.81 95 LEU A C 1
ATOM 677 O O . LEU A 1 95 ? 7.135 -4.490 -5.916 1.00 88.81 95 LEU A O 1
ATOM 681 N N . ALA A 1 96 ? 5.672 -6.049 -5.249 1.00 89.81 96 ALA A N 1
ATOM 682 C CA . ALA A 1 96 ? 4.923 -5.151 -4.391 1.00 89.81 96 ALA A CA 1
ATOM 683 C C . ALA A 1 96 ? 4.591 -5.821 -3.063 1.00 89.81 96 ALA A C 1
ATOM 685 O O . ALA A 1 96 ? 4.320 -7.019 -2.993 1.00 89.81 96 ALA A O 1
ATOM 686 N N . THR A 1 97 ? 4.575 -5.009 -2.016 1.00 92.62 97 THR A N 1
ATOM 687 C CA . THR A 1 97 ? 3.931 -5.330 -0.746 1.00 92.62 97 THR A CA 1
ATOM 688 C C . THR A 1 97 ? 2.963 -4.210 -0.395 1.00 92.62 97 THR A C 1
ATOM 690 O O . THR A 1 97 ? 3.064 -3.098 -0.919 1.00 92.62 97 THR A O 1
ATOM 693 N N . TRP A 1 98 ? 2.006 -4.486 0.474 1.00 93.69 98 TRP A N 1
ATOM 694 C CA . TRP A 1 98 ? 0.974 -3.533 0.850 1.00 93.69 98 TRP A CA 1
ATOM 695 C C . TRP A 1 98 ? 0.813 -3.468 2.356 1.00 93.69 98 TRP A C 1
ATOM 697 O O . TRP A 1 98 ? 1.239 -4.352 3.095 1.00 93.69 98 TRP A O 1
ATOM 707 N N . ILE A 1 99 ? 0.214 -2.368 2.791 1.00 93.81 99 ILE A N 1
ATOM 708 C CA . ILE A 1 99 ? -0.053 -2.075 4.190 1.00 93.81 99 ILE A CA 1
ATOM 709 C C . ILE A 1 99 ? -1.555 -1.841 4.305 1.00 93.81 99 ILE A C 1
ATOM 711 O O . ILE A 1 99 ? -2.104 -0.953 3.640 1.00 93.81 99 ILE A O 1
ATOM 715 N N . GLY A 1 100 ? -2.212 -2.654 5.125 1.00 93.06 100 GLY A N 1
ATOM 716 C CA . GLY A 1 100 ? -3.584 -2.433 5.558 1.00 93.06 100 GLY A CA 1
ATOM 717 C C . GLY A 1 100 ? -3.655 -1.464 6.739 1.00 93.06 100 GLY A C 1
ATOM 718 O O . GLY A 1 100 ? -2.644 -1.137 7.365 1.00 93.06 100 GLY A O 1
ATOM 719 N N . ILE A 1 101 ? -4.853 -0.968 7.048 1.00 90.88 101 ILE A N 1
ATOM 720 C CA . ILE A 1 101 ? -5.032 -0.063 8.189 1.00 90.88 101 ILE A CA 1
ATOM 721 C C . ILE A 1 101 ? -4.749 -0.774 9.523 1.00 90.88 101 ILE A C 1
ATOM 723 O O . ILE A 1 101 ? -4.149 -0.173 10.417 1.00 90.88 101 ILE A O 1
ATOM 727 N N . ASP A 1 102 ? -5.080 -2.063 9.631 1.00 90.38 102 ASP A N 1
ATOM 728 C CA . ASP A 1 102 ? -4.840 -2.853 10.840 1.00 90.38 102 ASP A CA 1
ATOM 729 C C . ASP A 1 102 ? -3.337 -3.028 11.090 1.00 90.38 102 ASP A C 1
ATOM 731 O O . ASP A 1 102 ? -2.889 -2.879 12.225 1.00 90.38 102 ASP A O 1
ATOM 735 N N . ASP A 1 103 ? -2.525 -3.205 10.037 1.00 92.12 103 ASP A N 1
ATOM 736 C CA . ASP A 1 103 ? -1.059 -3.272 10.150 1.00 92.12 103 ASP A CA 1
ATOM 737 C C . ASP A 1 103 ? -0.480 -2.004 10.798 1.00 92.12 103 ASP A C 1
ATOM 739 O O . ASP A 1 103 ? 0.429 -2.069 11.636 1.00 92.12 103 ASP A O 1
ATOM 743 N N . VAL A 1 104 ? -1.017 -0.833 10.427 1.00 89.44 104 VAL A N 1
ATOM 744 C CA . VAL A 1 104 ? -0.610 0.463 10.986 1.00 89.44 104 VAL A CA 1
ATOM 745 C C . VAL A 1 104 ? -0.984 0.544 12.463 1.00 89.44 104 VAL A C 1
ATOM 747 O O . VAL A 1 104 ? -0.140 0.900 13.292 1.00 89.44 104 VAL A O 1
ATOM 750 N N . PHE A 1 105 ? -2.223 0.196 12.817 1.00 85.56 105 PHE A N 1
ATOM 751 C CA . PHE A 1 105 ? -2.682 0.227 14.206 1.00 85.56 105 PHE A CA 1
ATOM 752 C C . PHE A 1 105 ? -1.934 -0.779 15.086 1.00 85.56 105 PHE A C 1
ATOM 754 O O . PHE A 1 105 ? -1.503 -0.424 16.186 1.00 85.56 105 PHE A O 1
ATOM 761 N N . ASP A 1 106 ? -1.685 -1.989 14.594 1.00 88.50 106 ASP A N 1
ATOM 762 C CA . ASP A 1 106 ? -0.927 -3.015 15.306 1.00 88.50 106 ASP A CA 1
ATOM 763 C C . ASP A 1 106 ? 0.537 -2.615 15.502 1.00 88.50 106 ASP A C 1
ATOM 765 O O . ASP A 1 106 ? 1.131 -2.874 16.556 1.00 88.50 106 ASP A O 1
ATOM 769 N N . ALA A 1 107 ? 1.156 -1.970 14.512 1.00 88.44 107 ALA A N 1
ATOM 770 C CA . ALA A 1 107 ? 2.502 -1.422 14.656 1.00 88.44 107 ALA A CA 1
ATOM 771 C C . ALA A 1 107 ? 2.549 -0.297 15.704 1.00 88.44 107 ALA A C 1
ATOM 773 O O . ALA A 1 107 ? 3.443 -0.277 16.556 1.00 88.44 107 ALA A O 1
ATOM 774 N N . LEU A 1 108 ? 1.568 0.610 15.692 1.00 86.06 108 LEU A N 1
ATOM 775 C CA . LEU A 1 108 ? 1.464 1.694 16.670 1.00 86.06 108 LEU A CA 1
ATOM 776 C C . LEU A 1 108 ? 1.196 1.177 18.088 1.00 86.06 108 LEU A C 1
ATOM 778 O O . LEU A 1 108 ? 1.776 1.686 19.045 1.00 86.06 108 LEU A O 1
ATOM 782 N N . ARG A 1 109 ? 0.379 0.134 18.241 1.00 82.62 109 ARG A N 1
ATOM 783 C CA . ARG A 1 109 ? 0.094 -0.473 19.545 1.00 82.62 109 ARG A CA 1
ATOM 784 C C . ARG A 1 109 ? 1.306 -1.188 20.139 1.00 82.62 109 ARG A C 1
ATOM 786 O O . ARG A 1 109 ? 1.489 -1.186 21.353 1.00 82.62 109 ARG A O 1
ATOM 793 N N . ARG A 1 110 ? 2.172 -1.767 19.302 1.00 85.94 110 ARG A N 1
ATOM 794 C CA . ARG A 1 110 ? 3.432 -2.394 19.746 1.00 85.94 110 ARG A CA 1
ATOM 795 C C . ARG A 1 110 ? 4.458 -1.381 20.265 1.00 85.94 110 ARG A C 1
ATOM 797 O O . ARG A 1 110 ? 5.356 -1.750 21.025 1.00 85.94 110 ARG A O 1
ATOM 804 N N . ARG A 1 111 ? 4.333 -0.104 19.896 1.00 84.88 111 ARG A N 1
ATOM 805 C CA . ARG A 1 111 ? 5.212 0.971 20.363 1.00 84.88 111 ARG A CA 1
ATOM 806 C C . ARG A 1 111 ? 4.844 1.413 21.780 1.00 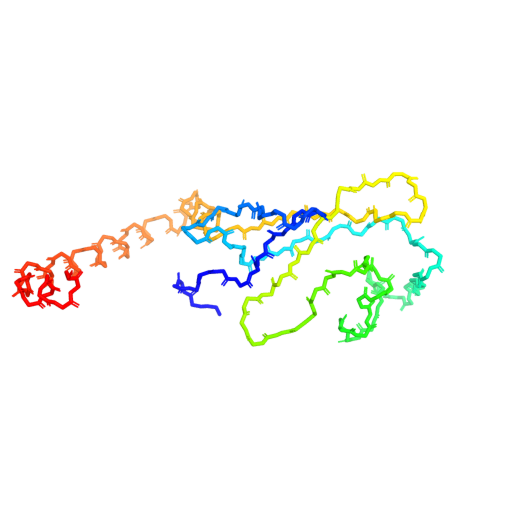84.88 111 ARG A C 1
ATOM 808 O O . ARG A 1 111 ? 3.789 2.000 22.017 1.00 84.88 111 ARG A O 1
ATOM 815 N N . ARG A 1 112 ? 5.744 1.166 22.738 1.00 71.75 112 ARG A N 1
ATOM 816 C CA . ARG A 1 112 ? 5.512 1.452 24.169 1.00 71.75 112 ARG A CA 1
ATOM 817 C C . ARG A 1 112 ? 5.229 2.924 24.479 1.00 71.75 112 ARG A C 1
ATOM 819 O O . ARG A 1 112 ? 4.534 3.204 25.447 1.00 71.75 112 ARG A O 1
ATOM 826 N N . ASP A 1 113 ? 5.753 3.844 23.678 1.00 81.38 113 ASP A N 1
ATOM 827 C CA . ASP A 1 113 ? 5.542 5.287 23.809 1.00 81.38 113 ASP A CA 1
ATOM 828 C C . ASP A 1 113 ? 4.153 5.748 23.328 1.00 81.38 113 ASP A C 1
ATOM 830 O O . ASP A 1 113 ? 3.746 6.861 23.644 1.00 81.38 113 ASP A O 1
ATOM 834 N N . HIS A 1 114 ? 3.414 4.908 22.593 1.00 78.50 114 HIS A N 1
ATOM 835 C CA . HIS A 1 114 ? 2.099 5.242 22.026 1.00 78.50 114 HIS A CA 1
ATOM 836 C C . HIS A 1 114 ? 0.962 4.341 22.527 1.00 78.50 114 HIS A C 1
ATOM 838 O O . HIS A 1 114 ? -0.192 4.771 22.535 1.00 78.50 114 HIS A O 1
ATOM 844 N N . ALA A 1 115 ? 1.268 3.127 22.991 1.00 79.44 115 ALA A N 1
ATOM 845 C CA . ALA A 1 115 ? 0.276 2.135 23.405 1.00 79.44 115 ALA A CA 1
ATOM 846 C C . ALA A 1 115 ? -0.714 2.667 24.455 1.00 79.44 115 ALA A C 1
ATOM 848 O O . ALA A 1 115 ? -1.923 2.593 24.258 1.00 79.44 115 ALA A O 1
ATOM 849 N N . SER A 1 116 ? -0.215 3.284 25.532 1.00 82.44 116 SER A N 1
ATOM 850 C CA . SER A 1 116 ? -1.061 3.793 26.622 1.00 82.44 116 SER A CA 1
ATOM 851 C C . SER A 1 116 ? -1.983 4.930 26.176 1.00 82.44 116 SER A C 1
ATOM 853 O O . SER A 1 116 ? -3.131 5.013 26.614 1.00 82.44 116 SER A O 1
ATOM 855 N N . HIS A 1 117 ? -1.500 5.799 25.285 1.00 85.25 117 HIS A N 1
ATOM 856 C CA . HIS A 1 117 ? -2.299 6.882 24.726 1.00 85.25 117 HIS A CA 1
ATOM 857 C C . HIS A 1 117 ? -3.41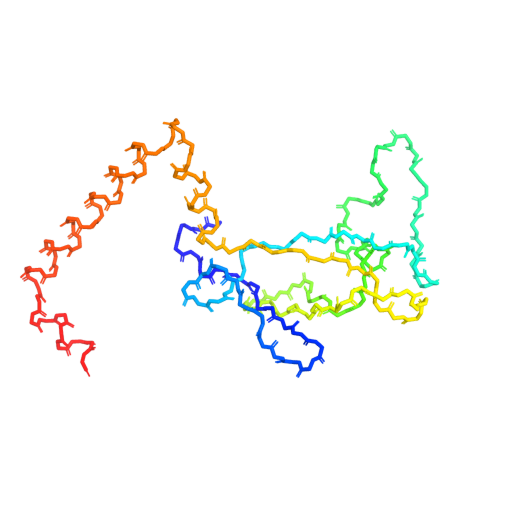4 6.339 23.827 1.00 85.25 117 HIS A C 1
ATOM 859 O O . HIS A 1 117 ? -4.565 6.759 23.960 1.00 85.25 117 HIS A O 1
ATOM 865 N N . LEU A 1 118 ? -3.084 5.382 22.955 1.00 83.25 118 LEU A N 1
ATOM 866 C CA . LEU A 1 118 ? -4.043 4.742 22.056 1.00 83.25 118 LEU A CA 1
ATOM 867 C C . LEU A 1 118 ? -5.101 3.958 22.828 1.00 83.25 118 LEU A C 1
ATOM 869 O O . LEU A 1 118 ? -6.287 4.150 22.579 1.00 83.25 118 LEU A O 1
ATOM 873 N N . ASP A 1 119 ? -4.705 3.162 23.820 1.00 84.56 119 ASP A N 1
ATOM 874 C CA . ASP A 1 119 ? -5.641 2.426 24.673 1.00 84.56 119 ASP A CA 1
ATOM 875 C C . ASP A 1 119 ? -6.607 3.382 25.395 1.00 84.56 119 ASP A C 1
ATOM 877 O O . ASP A 1 119 ? -7.818 3.152 25.422 1.00 84.56 119 ASP A O 1
ATOM 881 N N . ALA A 1 120 ? -6.105 4.505 25.923 1.00 88.25 120 ALA A N 1
ATOM 882 C CA . ALA A 1 120 ? -6.939 5.508 26.583 1.00 88.25 120 ALA A CA 1
ATOM 883 C C . ALA A 1 120 ? -7.878 6.248 25.614 1.00 88.25 120 ALA A C 1
ATOM 885 O O . ALA A 1 120 ? -8.978 6.653 26.001 1.00 88.25 120 ALA A O 1
ATOM 886 N N . LEU A 1 121 ? -7.453 6.483 24.371 1.00 87.94 121 LEU A N 1
ATOM 887 C CA . LEU A 1 121 ? -8.298 7.068 23.330 1.00 87.94 121 LEU A CA 1
ATOM 888 C C . LEU A 1 121 ? -9.410 6.089 22.930 1.00 87.94 121 LEU A C 1
ATOM 890 O O . LEU A 1 121 ? -10.583 6.452 22.981 1.00 87.94 121 LEU A O 1
ATOM 894 N N . LEU A 1 122 ? -9.053 4.839 22.625 1.00 86.50 122 LEU A N 1
ATOM 895 C CA . LEU A 1 122 ? -9.992 3.780 22.253 1.00 86.50 122 LEU A CA 1
ATOM 896 C C . LEU A 1 122 ? -11.025 3.531 23.357 1.00 86.50 122 LEU A C 1
ATOM 898 O O . LEU A 1 122 ? -12.220 3.488 23.073 1.00 86.50 122 LEU A O 1
ATOM 902 N N . ALA A 1 123 ? -10.598 3.459 24.622 1.00 90.31 123 ALA A N 1
ATOM 903 C CA . ALA A 1 123 ? -11.505 3.290 25.756 1.00 90.31 123 ALA A CA 1
ATOM 904 C C . ALA A 1 123 ? -12.486 4.465 25.899 1.00 90.31 123 ALA A C 1
ATOM 906 O O . ALA A 1 123 ? -13.674 4.260 26.147 1.00 90.31 123 ALA A O 1
ATOM 907 N N . ARG A 1 124 ? -12.018 5.708 25.711 1.00 92.00 124 ARG A N 1
ATOM 908 C CA . ARG A 1 124 ? -12.886 6.896 25.752 1.00 92.00 124 ARG A CA 1
ATOM 909 C C . ARG A 1 124 ? -13.911 6.891 24.624 1.00 92.00 124 ARG A C 1
ATOM 911 O O . ARG A 1 124 ? -15.088 7.124 24.892 1.00 92.00 124 ARG A O 1
ATOM 918 N N . SER A 1 125 ? -13.486 6.585 23.402 1.00 87.06 125 SER A N 1
ATOM 919 C CA . SER A 1 125 ? -14.378 6.480 22.245 1.00 87.06 125 SER A CA 1
ATOM 920 C C . SER A 1 125 ? -15.415 5.371 22.432 1.00 87.06 125 SER A C 1
ATOM 922 O O . SER A 1 125 ? -16.605 5.611 22.228 1.00 87.06 125 SER A O 1
ATOM 924 N N . ALA A 1 126 ? -14.995 4.192 22.899 1.00 87.81 126 ALA A N 1
ATOM 925 C CA . ALA A 1 126 ? -15.886 3.069 23.179 1.00 87.81 126 ALA A CA 1
ATOM 926 C C . ALA A 1 126 ? -16.918 3.413 24.264 1.00 87.81 126 ALA A C 1
ATOM 928 O O . ALA A 1 126 ? -18.108 3.172 24.075 1.00 87.81 126 ALA A O 1
ATOM 929 N N . ASN A 1 127 ? -16.495 4.043 25.363 1.00 91.44 127 ASN A N 1
ATOM 930 C CA . ASN A 1 127 ? -17.400 4.464 26.435 1.00 91.44 127 ASN A CA 1
ATOM 931 C C . ASN A 1 127 ? -18.393 5.535 25.969 1.00 91.44 127 ASN A C 1
ATOM 933 O O . ASN A 1 127 ? -19.575 5.468 26.305 1.00 91.44 127 ASN A O 1
ATOM 937 N N . ALA A 1 128 ? -17.941 6.504 25.169 1.00 87.38 128 ALA A N 1
ATOM 938 C CA . ALA A 1 128 ? -18.816 7.522 24.596 1.00 87.38 128 ALA A CA 1
ATOM 939 C C . ALA A 1 128 ? -19.853 6.903 23.645 1.00 87.38 128 ALA A C 1
ATOM 941 O O . ALA A 1 128 ? -21.039 7.234 23.722 1.00 87.38 128 ALA A O 1
ATOM 942 N N . LEU A 1 129 ? -19.429 5.971 22.784 1.00 84.56 129 LEU A N 1
ATOM 943 C CA . LEU A 1 129 ? -20.321 5.246 21.882 1.00 84.56 129 LEU A CA 1
ATOM 944 C C . LEU A 1 129 ? -21.330 4.392 22.658 1.00 84.56 129 LEU A C 1
ATOM 946 O O . LEU A 1 129 ? -22.527 4.479 22.392 1.00 84.56 129 LEU A O 1
ATOM 950 N N . ALA A 1 130 ? -20.873 3.626 23.651 1.00 87.81 130 ALA A N 1
ATOM 951 C CA . ALA A 1 130 ? -21.730 2.808 24.504 1.00 87.81 130 ALA A CA 1
ATOM 952 C C . ALA A 1 130 ? -22.764 3.662 25.253 1.00 87.81 130 ALA A C 1
ATOM 954 O O . ALA A 1 130 ? -23.942 3.312 25.280 1.00 87.81 130 ALA A O 1
ATOM 955 N N . GLY A 1 131 ? -22.352 4.814 25.792 1.00 86.69 131 GLY A N 1
ATOM 956 C CA . GLY A 1 131 ? -23.255 5.763 26.443 1.00 86.69 131 GLY A CA 1
ATOM 957 C C . GLY A 1 131 ? -24.329 6.301 25.494 1.00 86.69 131 GLY A C 1
ATOM 958 O O . GLY A 1 131 ? -25.510 6.312 25.842 1.00 86.69 131 GLY A O 1
ATOM 959 N N . ARG A 1 132 ? -23.955 6.684 24.265 1.00 83.06 132 ARG A N 1
ATOM 960 C CA . ARG A 1 132 ? -24.922 7.146 23.251 1.00 83.06 132 ARG A CA 1
ATOM 961 C C . ARG A 1 132 ? -25.871 6.039 22.811 1.00 83.06 132 ARG A C 1
ATOM 963 O O . ARG A 1 132 ? -27.073 6.286 22.720 1.00 83.06 132 ARG A O 1
ATOM 970 N N . LEU A 1 133 ? -25.356 4.837 22.559 1.00 83.62 133 LEU A N 1
ATOM 971 C CA . LEU A 1 133 ? -26.176 3.685 22.191 1.00 83.62 133 LEU A CA 1
ATOM 972 C C . LEU A 1 133 ? -27.134 3.310 23.318 1.00 83.62 133 LEU A C 1
ATOM 974 O O . LEU A 1 133 ? -28.292 3.046 23.037 1.00 83.62 133 LEU A O 1
ATOM 978 N N . ALA A 1 134 ? -26.711 3.343 24.581 1.00 84.81 134 ALA A N 1
ATOM 979 C CA . ALA A 1 134 ? -27.600 3.090 25.711 1.00 84.81 134 ALA A CA 1
ATOM 980 C C . ALA A 1 134 ? -28.717 4.144 25.814 1.00 84.81 134 ALA A C 1
ATOM 982 O O . ALA A 1 134 ? -29.874 3.788 26.025 1.00 84.81 134 ALA A O 1
ATOM 983 N N . ALA A 1 135 ? -28.390 5.424 25.608 1.00 80.75 135 ALA A N 1
ATOM 984 C CA . ALA A 1 135 ? -29.348 6.526 25.692 1.00 80.75 135 ALA A CA 1
ATOM 985 C C . ALA A 1 135 ? -30.335 6.599 24.509 1.00 80.75 135 ALA A C 1
ATOM 987 O O . ALA A 1 135 ? -31.433 7.122 24.668 1.00 80.75 135 ALA A O 1
ATOM 988 N N . SER A 1 136 ? -29.961 6.094 23.327 1.00 82.88 136 SER A N 1
ATOM 989 C CA . SER A 1 136 ? -30.739 6.242 22.081 1.00 82.88 136 SER A CA 1
ATOM 990 C C . SER A 1 136 ? -31.002 4.922 21.345 1.00 82.88 136 SER A C 1
ATOM 992 O O . SER A 1 136 ? -31.334 4.919 20.160 1.00 82.88 136 SER A O 1
ATOM 994 N N . ARG A 1 137 ? -30.878 3.784 22.042 1.00 78.38 137 ARG A N 1
ATOM 995 C CA . ARG A 1 137 ? -30.873 2.433 21.452 1.00 78.38 137 ARG A CA 1
ATOM 996 C C . ARG A 1 137 ? -32.041 2.177 20.509 1.00 78.38 137 ARG A C 1
ATOM 998 O O . ARG A 1 137 ? -31.838 1.695 19.402 1.00 78.38 137 ARG A O 1
ATOM 1005 N N . THR A 1 138 ? -33.253 2.487 20.957 1.00 80.88 138 THR A N 1
ATOM 1006 C CA . THR A 1 138 ? -34.492 2.212 20.220 1.00 80.88 138 THR A CA 1
ATOM 1007 C C . THR A 1 138 ? -34.568 3.029 18.932 1.00 80.88 138 TH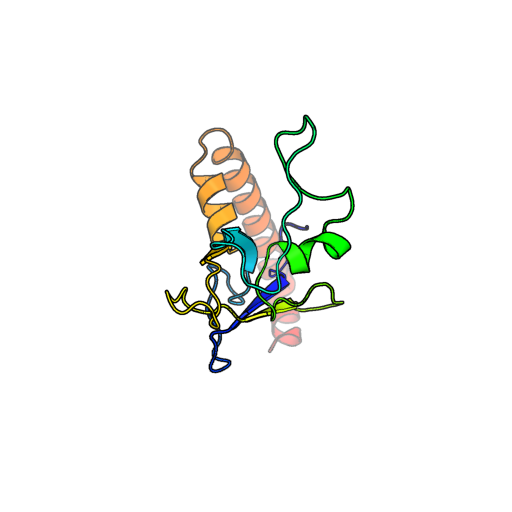R A C 1
ATOM 1009 O O . THR A 1 138 ? -34.896 2.497 17.878 1.00 80.88 138 THR A O 1
ATOM 1012 N N . GLU A 1 139 ? -34.188 4.304 18.996 1.00 82.69 139 GLU A N 1
ATOM 1013 C CA . GLU A 1 139 ? -34.114 5.206 17.843 1.00 82.69 139 GLU A CA 1
ATOM 1014 C C . GLU A 1 139 ? -32.988 4.849 16.868 1.00 82.69 139 GLU A C 1
ATOM 1016 O O . GLU A 1 139 ? -33.097 5.102 15.668 1.00 82.69 139 GLU A O 1
ATOM 1021 N N . TRP A 1 140 ? -31.875 4.329 17.382 1.00 76.56 140 TRP A N 1
ATOM 1022 C CA . TRP A 1 140 ? -30.753 3.891 16.563 1.00 76.56 140 TRP A CA 1
ATOM 1023 C C . TRP A 1 140 ? -31.102 2.602 15.814 1.00 76.56 140 TRP A C 1
ATOM 1025 O O . TRP A 1 140 ? -30.932 2.556 14.598 1.00 76.56 140 TRP A O 1
ATOM 1035 N N . LEU A 1 141 ? -31.671 1.608 16.510 1.00 79.81 141 LEU A N 1
ATOM 1036 C CA . LEU A 1 141 ? -32.152 0.362 15.905 1.00 79.81 141 LEU A CA 1
ATOM 1037 C C . LEU A 1 141 ? -33.242 0.626 14.862 1.00 79.81 141 LEU A C 1
ATOM 1039 O O . LEU A 1 141 ? -33.176 0.066 13.781 1.00 79.81 141 LEU A O 1
ATOM 1043 N N . ALA A 1 142 ? -34.189 1.529 15.127 1.00 81.81 142 ALA A N 1
ATOM 1044 C CA . ALA A 1 142 ? -35.237 1.877 14.162 1.00 81.81 142 ALA A CA 1
ATOM 1045 C C . ALA A 1 142 ? -34.713 2.538 12.870 1.00 81.81 142 ALA A C 1
ATOM 1047 O O . ALA A 1 142 ? -35.417 2.548 11.867 1.00 81.81 142 ALA A O 1
ATOM 1048 N N . ARG A 1 143 ? -33.503 3.115 12.889 1.00 80.44 143 ARG A N 1
ATOM 1049 C CA . ARG A 1 143 ? -32.870 3.757 11.723 1.00 80.44 143 ARG A CA 1
ATOM 1050 C C . ARG A 1 143 ? -31.951 2.829 10.923 1.00 80.44 143 ARG A C 1
ATOM 1052 O O . ARG A 1 143 ? -31.572 3.198 9.817 1.00 80.44 143 ARG A O 1
ATOM 1059 N N . HIS A 1 144 ? -31.561 1.689 11.490 1.00 74.94 144 HIS A N 1
ATOM 1060 C CA . HIS A 1 144 ? -30.532 0.799 10.933 1.00 74.94 144 HIS A CA 1
ATOM 1061 C C . HIS A 1 144 ? -30.951 -0.685 10.934 1.00 74.94 144 HIS A C 1
ATOM 1063 O O . HIS A 1 144 ? -30.098 -1.553 10.753 1.00 74.94 144 HIS A O 1
ATOM 1069 N N . ALA A 1 145 ? -32.233 -0.970 11.175 1.00 57.25 145 ALA A N 1
ATOM 1070 C CA . ALA A 1 145 ? -32.882 -2.262 10.944 1.00 57.25 145 ALA A CA 1
ATOM 1071 C C . ALA A 1 145 ? -33.611 -2.226 9.598 1.00 57.25 145 ALA A C 1
ATOM 1073 O O . ALA A 1 145 ? -33.613 -3.275 8.919 1.00 57.25 145 ALA A O 1
#

Sequence (145 aa):
MNWDSPGQFGLLDPAGRSLQAASGDGMAVAIVFSPGPPRSSQIRPPTRGTSCTGSDSAAADLSHYLDPGHARAGSGVIEITLHPATLDDEAPNDLATWIGIDDVFDALRRRRDHASHLDALLARSANALAGRLAASRTEWLARHA

pLDDT: mean 82.14, std 9.85, range [47.72, 94.12]